Protein AF-A0A0F9J3F9-F1 (afdb_monomer)

Secondary structure (DSSP, 8-state):
-EEEEEE-TTT--EEEEEEETTEEEEEEEEETTEEEEEETT--S----TTS--EEEEES--

Foldseek 3Di:
DDWDWDADPPPRFIKIFDDDPNDTAKIWTADPQAIKIFGQPDPPADDDPPDTGIDHDGPPD

Organism: NCBI:txid412755

Solvent-accessible surface area (backbone atoms only — not comparable to full-atom values): 3668 Å² total; per-residue (Å²): 119,47,81,42,84,48,64,37,85,90,76,71,40,66,26,42,36,36,28,48,95,88,38,79,46,31,35,41,33,81,41,96,66,36,38,32,39,36,20,74,78,52,73,100,53,86,62,61,90,95,53,66,22,58,49,70,54,55,82,62,134

Sequence (61 aa):
MELRIATHKETGKPMVEILRDGVAMAGIYVHEDGVRIFSRHLDGVEHEAGFPPSMVIRFSK

pLDDT: mean 92.48, std 5.16, range [65.94, 97.81]

Structure (mmCIF, N/CA/C/O backbone):
data_AF-A0A0F9J3F9-F1
#
_entry.id   AF-A0A0F9J3F9-F1
#
loop_
_atom_site.group_PDB
_atom_site.id
_atom_site.type_symbol
_atom_site.label_atom_id
_atom_site.label_alt_id
_atom_site.label_comp_id
_atom_site.label_asym_id
_atom_site.label_entity_id
_atom_site.label_seq_id
_atom_site.pdbx_PDB_ins_code
_atom_site.Cartn_x
_atom_site.Cartn_y
_atom_site.Cartn_z
_atom_site.occupancy
_atom_site.B_iso_or_equiv
_atom_site.auth_seq_id
_atom_site.auth_comp_id
_atom_site.auth_asym_id
_atom_site.auth_atom_id
_atom_site.pdbx_PDB_model_num
ATOM 1 N N . MET A 1 1 ? 5.904 -12.810 -8.263 1.00 89.94 1 MET A N 1
ATOM 2 C CA . MET A 1 1 ? 5.312 -11.805 -7.353 1.00 89.94 1 MET A CA 1
ATOM 3 C C . MET A 1 1 ? 5.621 -12.229 -5.939 1.00 89.94 1 MET A C 1
ATOM 5 O O . MET A 1 1 ? 5.621 -13.426 -5.682 1.00 89.94 1 MET A O 1
ATOM 9 N N . GLU A 1 2 ? 5.884 -11.273 -5.059 1.00 96.62 2 GLU A N 1
ATOM 10 C CA . GLU A 1 2 ? 6.314 -11.531 -3.684 1.00 96.62 2 GLU A CA 1
ATOM 11 C C . GLU A 1 2 ? 5.585 -10.605 -2.714 1.00 96.62 2 GLU A C 1
ATOM 13 O O . GLU A 1 2 ? 5.291 -9.459 -3.055 1.00 96.62 2 GLU A O 1
ATOM 18 N N . LEU A 1 3 ? 5.305 -11.104 -1.511 1.00 96.94 3 LEU A N 1
ATOM 19 C CA . LEU A 1 3 ? 4.816 -10.300 -0.396 1.00 96.94 3 LEU A CA 1
ATOM 20 C C . LEU A 1 3 ? 5.978 -10.006 0.546 1.00 96.94 3 LEU A C 1
ATOM 22 O O . LEU A 1 3 ? 6.701 -10.920 0.941 1.00 96.94 3 LEU A O 1
ATOM 26 N N . ARG A 1 4 ? 6.134 -8.743 0.936 1.00 97.12 4 ARG A N 1
ATOM 27 C CA . ARG A 1 4 ? 7.192 -8.298 1.845 1.00 97.12 4 ARG A CA 1
ATOM 28 C C . ARG A 1 4 ? 6.616 -7.455 2.969 1.00 97.12 4 ARG A C 1
ATOM 30 O O . ARG A 1 4 ? 5.857 -6.527 2.713 1.00 97.12 4 ARG A O 1
ATOM 37 N N . ILE A 1 5 ? 7.043 -7.732 4.199 1.00 97.06 5 ILE A N 1
ATOM 38 C CA . ILE A 1 5 ? 6.874 -6.796 5.314 1.00 97.06 5 ILE A CA 1
ATOM 39 C C . ILE A 1 5 ? 7.987 -5.752 5.214 1.00 97.06 5 ILE A C 1
ATOM 41 O O . ILE A 1 5 ? 9.165 -6.103 5.133 1.00 97.06 5 ILE A O 1
ATOM 45 N N . ALA A 1 6 ? 7.615 -4.479 5.203 1.00 95.50 6 ALA A N 1
ATOM 46 C CA .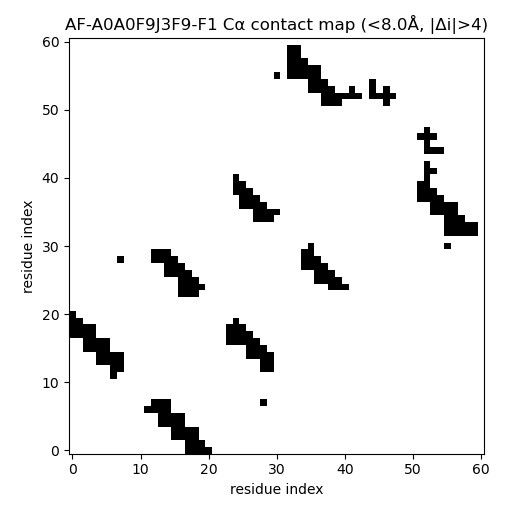 ALA A 1 6 ? 8.534 -3.352 5.125 1.00 95.50 6 ALA A CA 1
ATOM 47 C C . ALA A 1 6 ? 8.123 -2.250 6.111 1.00 95.50 6 ALA A C 1
ATOM 49 O O . ALA A 1 6 ? 7.118 -2.359 6.818 1.00 95.50 6 ALA A O 1
ATOM 50 N N . THR A 1 7 ? 8.897 -1.169 6.137 1.00 95.19 7 THR A N 1
ATOM 51 C CA . THR A 1 7 ? 8.583 0.040 6.903 1.00 95.19 7 THR A CA 1
ATOM 52 C C . THR A 1 7 ? 8.238 1.161 5.934 1.00 95.19 7 THR A C 1
ATOM 54 O O . THR A 1 7 ? 9.035 1.485 5.051 1.00 95.19 7 THR A O 1
ATOM 57 N N . HIS A 1 8 ? 7.066 1.771 6.103 1.00 91.50 8 HIS A N 1
ATOM 58 C CA . HIS A 1 8 ? 6.645 2.912 5.301 1.00 91.50 8 HIS A CA 1
ATOM 59 C C . HIS A 1 8 ? 7.547 4.114 5.596 1.00 91.50 8 HIS A C 1
ATOM 61 O O . HIS A 1 8 ? 7.647 4.554 6.741 1.00 91.50 8 HIS A O 1
ATOM 67 N N . LYS A 1 9 ? 8.220 4.639 4.566 1.00 88.31 9 LYS A N 1
ATOM 68 C CA . LYS A 1 9 ? 9.314 5.612 4.732 1.00 88.31 9 LYS A CA 1
ATOM 69 C C . LYS A 1 9 ? 8.885 6.915 5.404 1.00 88.31 9 LYS A C 1
ATOM 71 O O . LYS A 1 9 ? 9.651 7.461 6.186 1.00 88.31 9 LYS A O 1
ATOM 76 N N . GLU A 1 10 ? 7.681 7.398 5.112 1.00 86.81 10 GLU A N 1
ATOM 77 C CA . GLU A 1 10 ? 7.207 8.693 5.620 1.00 86.81 10 GLU A CA 1
ATOM 78 C C . GLU A 1 10 ? 6.631 8.593 7.033 1.00 86.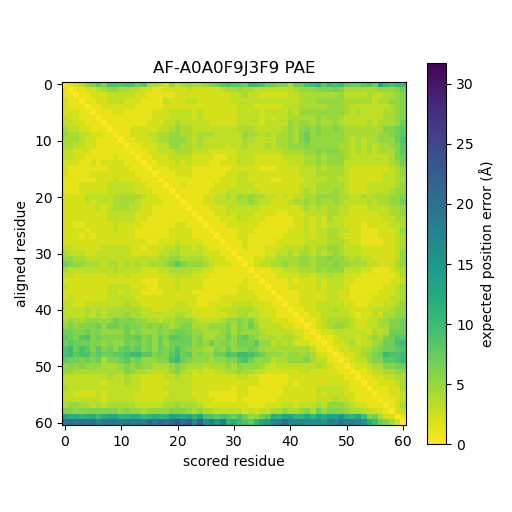81 10 GLU A C 1
ATOM 80 O O . GLU A 1 10 ? 6.780 9.507 7.836 1.00 86.81 10 GLU A O 1
ATOM 85 N N . THR A 1 11 ? 5.974 7.476 7.355 1.00 88.44 11 THR A N 1
ATOM 86 C CA . THR A 1 11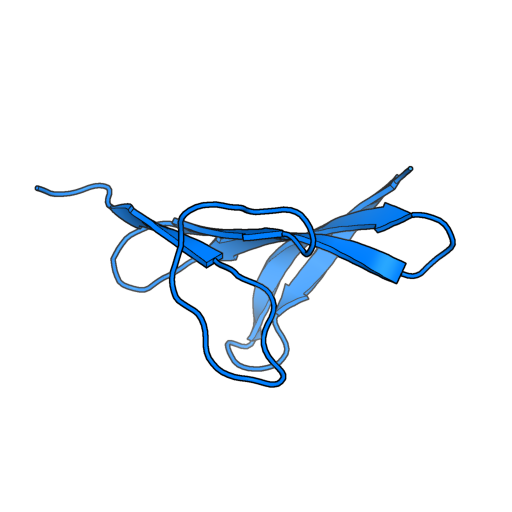 ? 5.265 7.320 8.637 1.00 88.44 11 THR A CA 1
ATOM 87 C C . THR A 1 11 ? 6.061 6.513 9.658 1.00 88.44 11 THR A C 1
ATOM 89 O O . THR A 1 11 ? 5.690 6.486 10.828 1.00 88.44 11 THR A O 1
ATOM 92 N N . GLY A 1 12 ? 7.108 5.799 9.229 1.00 93.38 12 GLY A N 1
ATOM 93 C CA . GLY A 1 12 ? 7.864 4.860 10.060 1.00 93.38 12 GLY A CA 1
ATOM 94 C C . GLY A 1 12 ? 7.067 3.626 10.500 1.00 93.38 12 GLY A C 1
ATOM 95 O O . GLY A 1 12 ? 7.563 2.829 11.293 1.00 93.38 12 GLY A O 1
ATOM 96 N N . LYS A 1 13 ? 5.830 3.455 10.018 1.00 92.50 13 LYS A N 1
ATOM 97 C CA . LYS A 1 13 ? 4.930 2.372 10.437 1.00 92.50 13 LYS A CA 1
ATOM 98 C C . LYS A 1 13 ? 5.128 1.113 9.582 1.00 92.50 13 LYS A C 1
ATOM 100 O O . LYS A 1 13 ? 5.553 1.224 8.430 1.00 92.50 13 LYS A O 1
ATOM 105 N N . PRO A 1 14 ? 4.781 -0.079 10.101 1.00 95.69 14 PRO A N 1
ATOM 106 C CA . PRO A 1 14 ? 4.791 -1.301 9.307 1.00 95.69 14 PRO A CA 1
ATOM 107 C C . PRO A 1 14 ? 3.881 -1.204 8.079 1.00 95.69 14 PRO A C 1
ATOM 109 O O . PRO A 1 14 ? 2.798 -0.613 8.131 1.00 95.69 14 PRO A O 1
ATOM 112 N N . MET A 1 15 ? 4.312 -1.830 6.990 1.00 96.81 15 MET A N 1
ATOM 113 C CA . MET A 1 15 ? 3.544 -1.978 5.759 1.00 96.81 15 MET A CA 1
ATOM 114 C C . MET A 1 15 ? 3.755 -3.364 5.153 1.00 96.81 15 MET A C 1
ATOM 116 O O . MET A 1 15 ? 4.779 -4.008 5.387 1.00 96.81 15 MET A O 1
ATOM 120 N N . VAL A 1 16 ? 2.804 -3.797 4.331 1.00 97.81 16 VAL A N 1
ATOM 121 C CA . VAL A 1 16 ? 2.978 -4.953 3.448 1.00 97.81 16 VAL A CA 1
ATOM 122 C C . VAL A 1 16 ? 3.033 -4.454 2.013 1.00 97.81 16 VAL A C 1
ATOM 124 O O . VAL A 1 16 ? 2.167 -3.693 1.586 1.00 97.81 16 VAL A O 1
ATOM 127 N N . GLU A 1 17 ? 4.042 -4.890 1.271 1.00 97.06 17 GLU A N 1
ATOM 128 C CA . GLU A 1 17 ? 4.230 -4.582 -0.143 1.00 97.06 17 GLU A CA 1
ATOM 129 C C . GLU A 1 17 ? 4.078 -5.838 -0.992 1.00 97.06 17 GLU A C 1
ATOM 131 O O . GLU A 1 17 ? 4.526 -6.924 -0.623 1.00 97.06 17 GLU A O 1
ATOM 136 N N . ILE A 1 18 ? 3.487 -5.655 -2.165 1.00 97.12 18 ILE A N 1
ATOM 137 C CA . ILE A 1 18 ? 3.454 -6.628 -3.245 1.00 97.12 18 ILE A CA 1
ATOM 138 C C . ILE A 1 18 ? 4.495 -6.195 -4.272 1.00 97.12 18 ILE A C 1
ATOM 140 O O . ILE A 1 18 ? 4.361 -5.136 -4.896 1.00 97.12 18 ILE A O 1
ATOM 144 N N . LEU A 1 19 ? 5.521 -7.020 -4.463 1.00 96.62 19 LEU A N 1
ATOM 145 C CA . LEU A 1 19 ? 6.591 -6.773 -5.419 1.00 96.62 19 LEU A CA 1
ATOM 146 C C . LEU A 1 19 ? 6.438 -7.632 -6.674 1.00 96.62 19 LEU A C 1
ATOM 148 O O . LEU A 1 19 ? 6.050 -8.805 -6.629 1.00 96.62 19 LEU A O 1
ATOM 152 N N . ARG A 1 20 ? 6.803 -7.044 -7.809 1.00 96.75 20 ARG A N 1
ATOM 153 C CA . ARG A 1 20 ? 7.028 -7.731 -9.080 1.00 96.75 20 ARG A CA 1
ATOM 154 C C . ARG A 1 20 ? 8.401 -7.310 -9.583 1.00 96.75 20 ARG A C 1
ATOM 156 O O . ARG A 1 20 ? 8.647 -6.119 -9.728 1.00 96.75 20 ARG A O 1
ATOM 163 N N . ASP A 1 21 ? 9.289 -8.281 -9.780 1.00 96.00 21 ASP A N 1
ATOM 164 C CA . ASP A 1 21 ? 10.650 -8.058 -10.288 1.00 96.00 21 ASP A CA 1
ATOM 165 C C . ASP A 1 21 ? 11.434 -7.011 -9.464 1.00 96.00 21 ASP A C 1
ATOM 167 O O . ASP A 1 21 ? 12.103 -6.131 -9.996 1.00 96.00 21 ASP A O 1
ATOM 171 N N . GLY A 1 22 ? 11.293 -7.067 -8.132 1.00 93.12 22 GLY A N 1
ATOM 172 C CA . GLY A 1 22 ? 11.923 -6.129 -7.192 1.00 93.12 22 GLY A CA 1
ATOM 173 C C . GLY A 1 22 ? 11.260 -4.747 -7.093 1.00 93.12 22 GLY A C 1
ATOM 174 O O . GLY A 1 22 ? 11.658 -3.939 -6.255 1.00 93.12 22 GLY A O 1
ATOM 175 N N . VAL A 1 23 ? 10.226 -4.471 -7.892 1.00 92.75 23 VAL A N 1
ATOM 176 C CA . VAL A 1 23 ? 9.497 -3.197 -7.904 1.00 92.75 23 VAL A CA 1
ATOM 177 C C . VAL A 1 23 ? 8.195 -3.317 -7.115 1.00 92.75 23 VAL A C 1
ATOM 179 O O . VAL A 1 23 ? 7.406 -4.234 -7.339 1.00 92.75 23 VAL A O 1
ATOM 182 N N . ALA A 1 24 ? 7.940 -2.372 -6.205 1.00 93.06 24 ALA A N 1
ATOM 183 C CA . ALA A 1 24 ? 6.676 -2.297 -5.472 1.00 93.06 24 ALA A CA 1
ATOM 184 C C . ALA A 1 24 ? 5.525 -1.917 -6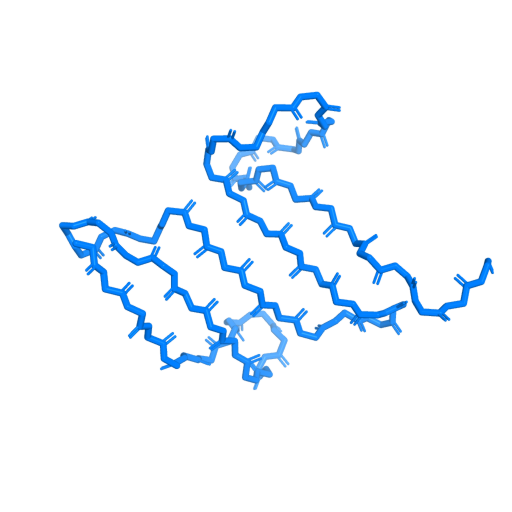.418 1.00 93.06 24 ALA A C 1
ATOM 186 O O . ALA A 1 24 ? 5.516 -0.828 -7.007 1.00 93.06 24 ALA A O 1
ATOM 187 N N . MET A 1 25 ? 4.558 -2.823 -6.548 1.00 95.88 25 MET A N 1
ATOM 188 C CA . MET A 1 25 ? 3.386 -2.669 -7.410 1.00 95.88 25 MET A CA 1
ATOM 189 C C . MET A 1 25 ? 2.159 -2.211 -6.631 1.00 95.88 25 MET A C 1
ATOM 191 O O . MET A 1 25 ? 1.376 -1.423 -7.154 1.00 95.88 25 MET A O 1
ATOM 195 N N . ALA A 1 26 ? 2.004 -2.691 -5.399 1.00 96.38 26 ALA A N 1
ATOM 196 C CA . ALA A 1 26 ? 0.902 -2.362 -4.506 1.00 96.38 26 ALA A CA 1
ATOM 197 C C . ALA A 1 26 ? 1.328 -2.539 -3.046 1.00 96.38 26 ALA A C 1
ATOM 199 O O . ALA A 1 26 ? 2.350 -3.169 -2.766 1.00 96.38 26 ALA A O 1
ATOM 200 N N . GLY A 1 27 ? 0.539 -2.023 -2.113 1.00 96.19 27 GLY A N 1
ATOM 201 C CA . GLY A 1 27 ? 0.783 -2.243 -0.695 1.00 96.19 27 GLY A CA 1
ATOM 202 C C . GLY A 1 27 ? -0.312 -1.693 0.201 1.00 96.19 27 GLY A C 1
ATOM 203 O O . GLY A 1 27 ? -1.200 -0.969 -0.249 1.00 96.19 27 GLY A O 1
ATOM 204 N N . ILE A 1 28 ? -0.235 -2.061 1.477 1.00 97.12 28 ILE A N 1
ATOM 205 C CA . ILE A 1 28 ? -1.169 -1.652 2.525 1.00 97.12 28 ILE A CA 1
ATOM 206 C C . ILE A 1 28 ? -0.404 -1.192 3.765 1.00 97.12 28 ILE A C 1
ATOM 208 O O . ILE A 1 28 ? 0.576 -1.823 4.173 1.00 97.12 28 ILE A O 1
ATOM 212 N N . TYR A 1 29 ? -0.849 -0.090 4.363 1.00 95.44 29 TYR A N 1
ATOM 213 C CA . TYR A 1 29 ? -0.279 0.437 5.600 1.00 95.44 29 TYR A CA 1
ATOM 214 C C . TYR A 1 29 ? -1.305 1.197 6.441 1.00 95.44 29 TYR A C 1
ATOM 216 O O . TYR A 1 29 ? -2.378 1.580 5.971 1.00 95.44 29 TYR A O 1
ATOM 224 N N . VAL A 1 30 ? -0.961 1.403 7.714 1.00 93.38 30 VAL A N 1
ATOM 225 C CA . VAL A 1 30 ? -1.808 2.113 8.679 1.00 93.38 30 VAL A CA 1
ATOM 226 C C . VAL A 1 30 ? -1.954 3.583 8.287 1.00 93.38 30 VAL A C 1
ATOM 228 O O . VAL A 1 30 ? -0.959 4.293 8.139 1.00 93.38 30 VAL A O 1
ATOM 231 N N . HIS A 1 31 ? -3.199 4.040 8.201 1.00 92.00 31 HIS A N 1
ATOM 232 C CA . HIS A 1 31 ? -3.594 5.428 7.986 1.00 92.00 31 HIS A CA 1
ATOM 233 C C . HIS A 1 31 ? -4.277 5.970 9.252 1.00 92.00 31 HIS A C 1
ATOM 235 O O . HIS A 1 31 ? -4.724 5.189 10.087 1.00 92.00 31 HIS A O 1
ATOM 241 N N . GLU A 1 32 ? -4.357 7.289 9.424 1.00 90.00 32 GLU A N 1
ATOM 242 C CA . GLU A 1 32 ? -5.038 7.886 10.588 1.00 90.00 32 GLU A CA 1
ATOM 243 C C . GLU A 1 32 ? -6.523 7.488 10.669 1.00 90.00 32 GLU A C 1
ATOM 245 O O . GLU A 1 32 ? -6.992 7.090 11.730 1.00 90.00 32 GLU A O 1
ATOM 250 N N . ASP A 1 33 ? -7.210 7.459 9.526 1.00 90.88 33 ASP A N 1
ATOM 251 C CA . ASP A 1 33 ? -8.629 7.078 9.433 1.00 90.88 33 ASP A CA 1
ATOM 252 C C . ASP A 1 33 ? -8.895 5.567 9.236 1.00 90.88 33 ASP A C 1
ATOM 254 O O . ASP A 1 33 ? -10.043 5.158 9.048 1.00 90.88 33 ASP A O 1
ATOM 258 N N . GLY A 1 34 ? -7.862 4.715 9.208 1.00 93.75 34 GLY A N 1
ATOM 259 C CA . GLY A 1 34 ? -8.018 3.282 8.922 1.00 93.75 34 GLY A CA 1
ATOM 260 C C . GLY A 1 34 ? -6.797 2.663 8.247 1.00 93.75 34 GLY A C 1
ATOM 261 O O . GLY A 1 34 ? -5.688 2.705 8.781 1.00 93.75 34 GLY A O 1
ATOM 262 N N . VAL A 1 35 ? -6.980 2.075 7.063 1.00 95.25 35 VAL A N 1
ATOM 263 C CA . VAL A 1 35 ? -5.874 1.507 6.271 1.00 95.25 35 VAL A CA 1
ATOM 264 C C . VAL A 1 35 ? -5.840 2.098 4.875 1.00 95.25 35 VAL A C 1
ATOM 266 O O . VAL A 1 35 ? -6.866 2.196 4.203 1.00 95.25 35 VAL A O 1
ATOM 269 N N . ARG A 1 36 ? -4.648 2.479 4.419 1.00 95.12 36 ARG A N 1
ATOM 270 C CA . ARG A 1 36 ? -4.438 2.917 3.043 1.00 95.12 36 ARG A CA 1
ATOM 271 C C . ARG A 1 36 ? -3.942 1.750 2.208 1.00 95.12 36 ARG A C 1
ATOM 273 O O . ARG A 1 36 ? -3.005 1.063 2.608 1.00 95.12 36 ARG A O 1
ATOM 280 N N . ILE A 1 37 ? -4.551 1.571 1.044 1.00 95.81 37 ILE A N 1
ATOM 281 C CA . ILE A 1 37 ? -4.113 0.646 0.002 1.00 95.81 37 ILE A CA 1
ATOM 282 C C . ILE A 1 37 ? -3.670 1.482 -1.190 1.00 95.81 37 ILE A C 1
ATOM 284 O O . ILE A 1 37 ? -4.399 2.376 -1.610 1.00 95.81 37 ILE A O 1
ATOM 288 N N . PHE A 1 38 ? -2.503 1.188 -1.750 1.00 95.00 38 PHE A N 1
ATOM 289 C CA . PHE A 1 38 ? -2.050 1.781 -3.005 1.00 95.00 38 PHE A CA 1
ATOM 290 C C . PHE A 1 38 ? -1.774 0.701 -4.046 1.00 95.00 38 PHE A C 1
ATOM 292 O O . PHE A 1 38 ? -1.437 -0.434 -3.701 1.00 95.00 38 PHE A O 1
ATOM 299 N N . SER A 1 39 ? -1.877 1.056 -5.325 1.00 95.75 39 SER A N 1
ATOM 300 C CA . SER A 1 39 ? -1.407 0.225 -6.433 1.00 95.75 39 SER A CA 1
ATOM 301 C C . SER A 1 39 ? -1.110 1.085 -7.652 1.00 95.75 39 SER A C 1
ATOM 303 O O . SER A 1 39 ? -1.853 2.006 -7.963 1.00 95.75 39 SER A O 1
ATOM 305 N N . ARG A 1 40 ? -0.058 0.738 -8.399 1.00 93.31 40 ARG A N 1
ATOM 306 C CA . ARG A 1 40 ? 0.241 1.347 -9.710 1.00 93.31 40 ARG A CA 1
ATOM 307 C C . ARG A 1 40 ? -0.834 1.069 -10.765 1.00 93.31 40 ARG A C 1
ATOM 309 O O . ARG A 1 40 ? -0.816 1.678 -11.826 1.00 93.31 40 ARG A O 1
ATOM 316 N N . HIS A 1 41 ? -1.713 0.112 -10.489 1.00 92.00 41 HIS A N 1
ATOM 317 C CA . HIS A 1 41 ? -2.808 -0.304 -11.360 1.00 92.00 41 HIS A CA 1
ATOM 318 C C . HIS A 1 41 ? -4.178 -0.014 -10.742 1.00 92.00 41 HIS A C 1
ATOM 320 O O . HIS A 1 41 ? -5.175 -0.545 -11.222 1.00 92.00 41 HIS A O 1
ATOM 326 N N . LEU A 1 42 ? -4.232 0.749 -9.642 1.00 93.00 42 LEU A N 1
ATOM 327 C CA . LEU A 1 42 ? -5.509 1.177 -9.091 1.00 93.00 42 LEU A CA 1
ATOM 328 C C . LEU A 1 42 ? -6.112 2.228 -10.026 1.00 93.00 42 LEU A C 1
ATOM 330 O O . LEU A 1 42 ? -5.489 3.255 -10.274 1.00 93.00 42 LEU A O 1
ATOM 334 N N . ASP A 1 43 ? -7.302 1.941 -10.537 1.00 92.00 43 ASP A N 1
ATOM 335 C CA . ASP A 1 43 ? -8.034 2.796 -11.471 1.00 92.00 43 ASP A CA 1
ATOM 336 C C . ASP A 1 43 ? -9.250 3.440 -10.784 1.00 92.00 43 ASP A C 1
ATOM 338 O O . ASP A 1 43 ? -9.695 2.982 -9.727 1.00 92.00 43 ASP A O 1
ATOM 342 N N . GLY A 1 44 ? -9.786 4.508 -11.377 1.00 90.50 44 GLY A N 1
ATOM 343 C CA . GLY A 1 44 ? -10.974 5.211 -10.889 1.00 90.50 44 GLY A CA 1
ATOM 344 C C . GLY A 1 44 ? -10.748 6.056 -9.632 1.00 90.50 44 GLY A C 1
ATOM 345 O O . GLY A 1 44 ? -11.715 6.415 -8.963 1.00 90.50 44 GLY A O 1
ATOM 346 N N . VAL A 1 45 ? -9.492 6.368 -9.299 1.00 90.69 45 VAL A N 1
ATOM 347 C CA . VAL A 1 45 ? -9.125 7.203 -8.149 1.00 90.69 45 VAL A CA 1
ATOM 348 C C . VAL A 1 45 ? -8.200 8.327 -8.606 1.00 90.69 45 VAL A C 1
ATOM 350 O O . VAL A 1 45 ? -7.165 8.070 -9.219 1.00 90.69 45 VAL A O 1
ATOM 353 N N . GLU A 1 46 ? -8.563 9.571 -8.294 1.00 88.50 46 GLU A N 1
ATOM 354 C CA . GLU A 1 46 ? -7.691 10.724 -8.526 1.00 88.50 46 GLU A CA 1
ATOM 355 C C . GLU A 1 46 ? -6.431 10.626 -7.659 1.00 88.50 46 GLU A C 1
ATOM 357 O O . GLU A 1 46 ? -6.491 10.257 -6.484 1.00 88.50 46 GLU A O 1
ATOM 362 N N . HIS A 1 47 ? -5.275 10.956 -8.232 1.00 87.38 47 HIS A N 1
ATOM 363 C CA . HIS A 1 47 ? -4.014 10.953 -7.504 1.00 87.38 47 HIS A CA 1
ATOM 364 C C . HIS A 1 47 ? -3.055 12.017 -8.036 1.00 87.38 47 HIS A C 1
ATOM 366 O O . HIS A 1 47 ? -3.096 12.400 -9.205 1.00 87.38 47 HIS A O 1
ATOM 372 N N . GLU A 1 48 ? -2.161 12.477 -7.167 1.00 86.19 48 GLU A N 1
ATOM 373 C CA . GLU A 1 48 ? -1.124 13.434 -7.537 1.00 86.19 48 GLU A CA 1
ATOM 374 C C . GLU A 1 48 ? -0.018 12.776 -8.373 1.00 86.19 48 GLU A C 1
ATOM 376 O O . GLU A 1 48 ? 0.296 11.585 -8.233 1.00 86.19 48 GLU A O 1
ATOM 381 N N . ALA A 1 49 ? 0.611 13.572 -9.241 1.00 83.81 49 ALA A N 1
ATOM 382 C CA . ALA A 1 49 ? 1.755 13.129 -10.024 1.00 83.81 49 ALA A CA 1
ATOM 383 C C . ALA A 1 49 ? 2.930 12.765 -9.100 1.00 83.81 49 ALA A C 1
ATOM 385 O O . ALA A 1 49 ? 3.307 13.533 -8.220 1.00 83.81 49 ALA A O 1
ATOM 386 N N . GLY A 1 50 ? 3.529 11.593 -9.321 1.00 84.38 50 GLY A N 1
ATOM 387 C CA . GLY A 1 50 ? 4.654 11.094 -8.521 1.00 84.38 50 GLY A CA 1
ATOM 388 C C . GLY A 1 50 ? 4.264 10.145 -7.384 1.00 84.38 50 GLY A C 1
ATOM 389 O O . GLY A 1 50 ? 5.135 9.435 -6.883 1.00 84.38 50 GLY A O 1
ATOM 390 N N . PHE A 1 51 ? 2.975 10.040 -7.047 1.00 84.69 51 PHE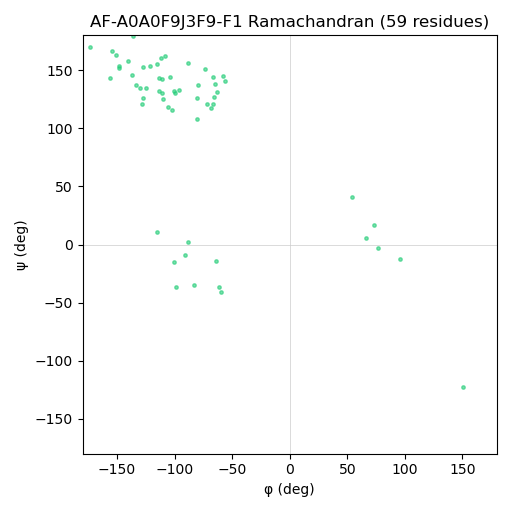 A N 1
ATOM 391 C CA . PHE A 1 51 ? 2.466 9.065 -6.082 1.00 84.69 51 PHE A CA 1
ATOM 392 C C . PHE A 1 51 ? 1.619 7.992 -6.776 1.00 84.69 51 PHE A C 1
ATOM 394 O O . PHE A 1 51 ? 0.897 8.302 -7.726 1.00 84.69 51 PHE A O 1
ATOM 401 N N . PRO A 1 52 ? 1.695 6.719 -6.344 1.00 90.69 52 PRO A N 1
ATOM 402 C CA . PRO A 1 52 ? 0.788 5.701 -6.851 1.00 9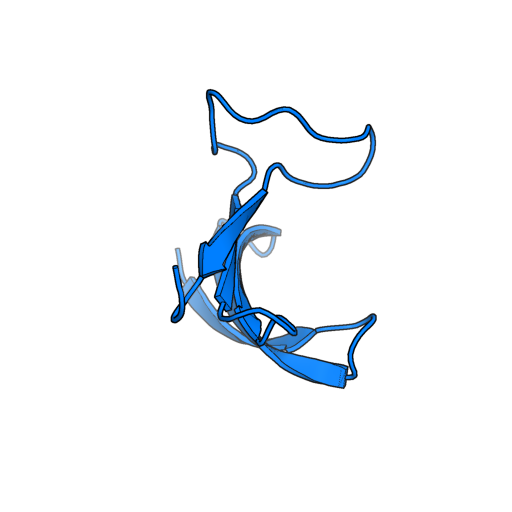0.69 52 PRO A CA 1
ATOM 403 C C . PRO A 1 52 ? -0.649 6.012 -6.399 1.00 90.69 52 PRO A C 1
ATOM 405 O O . PRO A 1 52 ? -0.835 6.456 -5.260 1.00 90.69 52 PRO A O 1
ATOM 408 N N . PRO A 1 53 ? -1.667 5.730 -7.230 1.00 95.44 53 PRO A N 1
ATOM 409 C CA . PRO A 1 53 ? -3.048 5.861 -6.801 1.00 95.44 53 PRO A CA 1
ATOM 410 C C . PRO A 1 53 ? -3.317 5.024 -5.550 1.00 95.44 53 PRO A C 1
ATOM 412 O O . PRO A 1 53 ? -2.799 3.912 -5.379 1.00 95.44 53 PRO A O 1
ATOM 415 N N . SER A 1 54 ? -4.110 5.591 -4.643 1.00 95.00 54 SER A N 1
ATOM 416 C CA . SER A 1 54 ? -4.382 4.989 -3.343 1.00 95.00 54 SER A CA 1
ATOM 417 C C . SER A 1 54 ? -5.771 5.329 -2.827 1.00 95.00 54 SER A C 1
ATOM 419 O O . SER A 1 54 ? -6.311 6.387 -3.127 1.00 95.00 54 SER A O 1
ATOM 421 N N . ME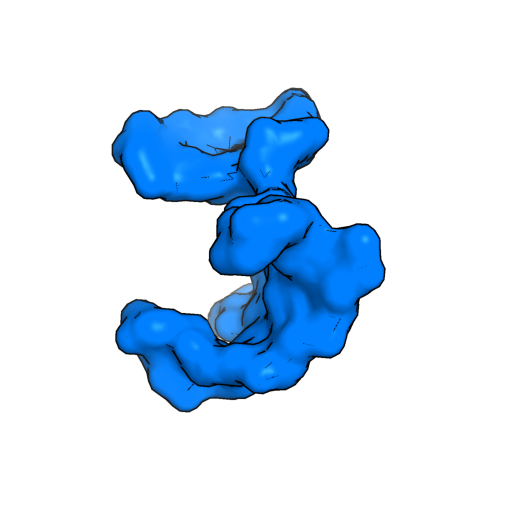T A 1 55 ? -6.334 4.438 -2.019 1.00 94.75 55 MET A N 1
ATOM 422 C CA . MET A 1 55 ? -7.588 4.657 -1.307 1.00 94.75 55 MET A CA 1
ATOM 423 C C . MET A 1 55 ? -7.408 4.371 0.179 1.00 94.75 55 MET A C 1
ATOM 425 O O . MET A 1 55 ? -6.583 3.540 0.568 1.00 94.75 55 MET A O 1
ATOM 429 N N . VAL A 1 56 ? -8.213 5.027 1.010 1.00 94.38 56 VAL A N 1
ATOM 430 C CA . VAL A 1 56 ? -8.285 4.745 2.445 1.00 94.38 56 VAL A CA 1
ATOM 431 C C . VAL A 1 56 ? -9.581 3.997 2.726 1.00 94.38 56 VAL A C 1
ATOM 433 O O . VAL A 1 56 ? -10.668 4.530 2.516 1.00 94.38 56 VAL A O 1
ATOM 436 N N . ILE A 1 57 ? -9.463 2.769 3.225 1.00 94.88 57 ILE A N 1
ATOM 437 C CA . ILE A 1 57 ? -10.587 2.053 3.822 1.00 94.88 57 ILE A CA 1
ATOM 438 C C . ILE A 1 57 ? -10.737 2.590 5.240 1.00 94.88 57 ILE A C 1
ATOM 440 O O . ILE A 1 57 ? -9.900 2.322 6.109 1.00 94.88 57 ILE A O 1
ATOM 444 N N . ARG A 1 58 ? -11.794 3.372 5.454 1.00 95.00 58 ARG A N 1
ATOM 445 C CA . ARG A 1 58 ? -12.131 3.916 6.767 1.00 95.00 58 ARG A CA 1
ATOM 446 C C . ARG A 1 58 ? -12.838 2.863 7.606 1.00 95.00 58 ARG A C 1
ATOM 448 O O . ARG A 1 58 ? -13.707 2.149 7.109 1.00 95.00 58 ARG A O 1
ATOM 4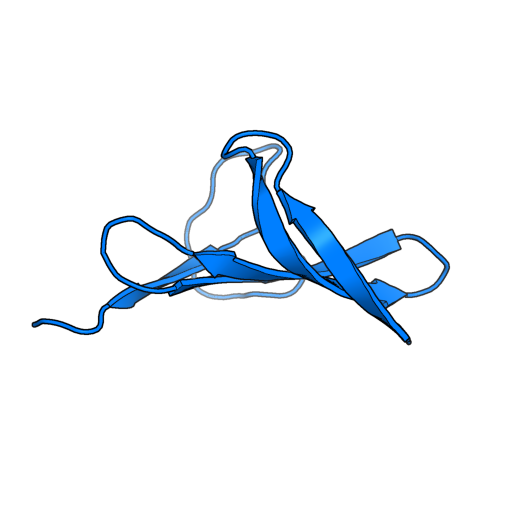55 N N . PHE A 1 59 ? -12.470 2.770 8.880 1.00 87.25 59 PHE A N 1
ATOM 456 C CA . PHE A 1 59 ? -13.129 1.858 9.825 1.00 87.25 59 PHE A CA 1
ATOM 457 C C . PHE A 1 59 ? -14.304 2.506 10.567 1.00 87.25 59 PHE A C 1
ATOM 459 O O . PHE A 1 59 ? -15.085 1.808 11.211 1.00 87.25 59 PHE A O 1
ATOM 466 N N . SER A 1 60 ? -14.472 3.821 10.426 1.00 81.69 60 SER A N 1
ATOM 467 C CA . SER A 1 60 ? -15.663 4.569 10.821 1.00 81.69 60 SER A CA 1
ATOM 468 C C . SER A 1 60 ? -16.349 5.174 9.594 1.00 81.69 60 SER A C 1
ATOM 470 O O . SER A 1 60 ? -15.711 5.381 8.559 1.00 81.69 60 SER A O 1
ATOM 472 N N . LYS A 1 61 ? -17.655 5.435 9.719 1.00 65.94 61 LYS A N 1
ATOM 473 C CA . LYS A 1 61 ? -18.430 6.181 8.719 1.00 65.94 61 LYS A CA 1
ATOM 474 C C . LYS A 1 61 ? -17.955 7.622 8.592 1.00 65.94 61 LYS A C 1
ATOM 476 O O . LYS A 1 61 ? -17.605 8.203 9.642 1.00 65.94 61 LYS A O 1
#

Nearest PDB structures (foldseek):
  2fki-assembly1_A  TM=5.701E-01  e=5.312E+00  Escherichia coli
  4x7r-assembly2_B  TM=4.634E-01  e=3.755E+00  Staphylococcus aureus subsp. aureus 21178
  5zul-assembly1_E-2  TM=2.414E-01  e=7.093E+00  Mycobacterium marinum M

Radius of gyration: 11.74 Å; Cα contacts (8 Å, |Δi|>4): 118; chains: 1; bounding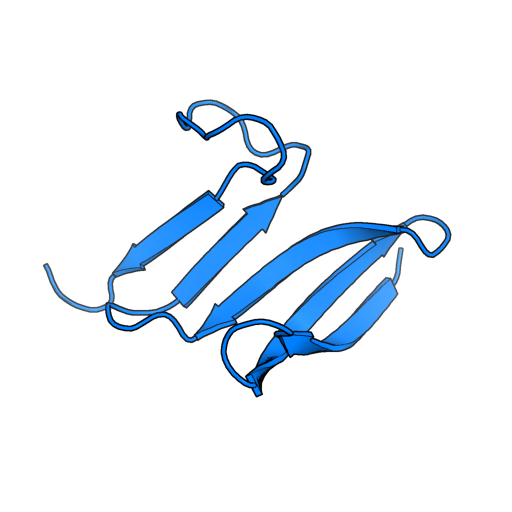 box: 30×25×22 Å

Mean predicted aligned error: 3.36 Å